Protein AF-A0AB38VS41-F1 (afdb_monomer_lite)

Secondary structure (DSSP, 8-state):
-----PPTTEEPPSSPPEEEEEEETTEEEEEEE-TT--TTEEEEEEEETTTTEEEEEEEEPPEEPPPPP-TT-TTHHHHHHHHHHHHHHHHHHHHH--

Structure (mmCIF, N/CA/C/O backbone):
data_AF-A0AB38VS41-F1
#
_entry.id   AF-A0AB38VS41-F1
#
loop_
_atom_site.group_PDB
_atom_site.id
_atom_site.type_symbol
_atom_site.label_atom_id
_atom_site.label_alt_id
_atom_site.label_comp_id
_atom_site.label_asym_id
_atom_site.label_entity_id
_atom_site.label_seq_id
_atom_site.pdbx_PDB_ins_code
_atom_site.Cartn_x
_atom_site.Cartn_y
_atom_site.Cartn_z
_atom_site.occupancy
_atom_site.B_iso_or_equiv
_atom_site.auth_seq_id
_atom_site.auth_comp_id
_atom_site.auth_asym_id
_atom_site.auth_atom_id
_atom_site.pdbx_PDB_model_num
ATOM 1 N N . MET A 1 1 ? -9.429 -7.888 5.732 1.00 82.62 1 MET A N 1
ATOM 2 C CA . MET A 1 1 ? -10.027 -6.813 4.909 1.00 82.62 1 MET A CA 1
ATOM 3 C C . MET A 1 1 ? -9.302 -6.774 3.576 1.00 82.62 1 MET A C 1
ATOM 5 O O . MET A 1 1 ? -8.088 -6.913 3.562 1.00 82.62 1 MET A O 1
ATOM 9 N N . VAL A 1 2 ? -10.027 -6.590 2.475 1.00 85.56 2 VAL A N 1
ATOM 10 C CA . VAL A 1 2 ? -9.444 -6.409 1.138 1.00 85.56 2 VAL A CA 1
ATOM 11 C C . VAL A 1 2 ? -9.901 -5.059 0.604 1.00 85.56 2 VAL A C 1
ATOM 13 O O . VAL A 1 2 ? -11.090 -4.751 0.680 1.00 85.56 2 VAL A O 1
ATOM 16 N N . GLU A 1 3 ? -8.972 -4.255 0.092 1.00 84.38 3 GLU A N 1
ATOM 17 C 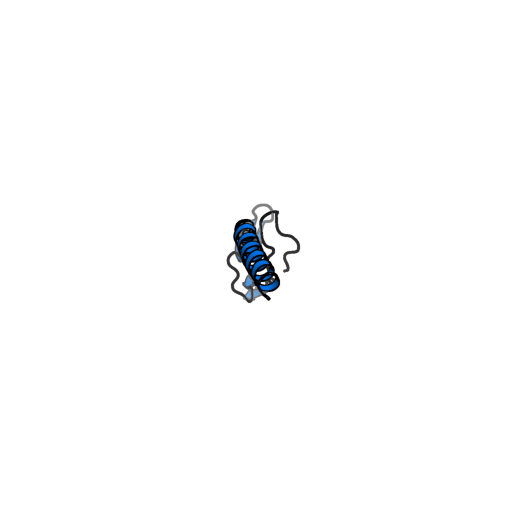CA . GLU A 1 3 ? -9.325 -3.042 -0.637 1.00 84.38 3 GLU A CA 1
ATOM 18 C C . GLU A 1 3 ? -9.879 -3.433 -2.011 1.00 84.38 3 GLU A C 1
ATOM 20 O O . GLU A 1 3 ? -9.278 -4.222 -2.736 1.00 84.38 3 GLU A O 1
ATOM 25 N N . THR A 1 4 ? -11.053 -2.921 -2.369 1.00 89.75 4 THR A N 1
ATOM 26 C CA . THR A 1 4 ? -11.735 -3.301 -3.617 1.00 89.75 4 THR A CA 1
ATOM 27 C C . THR A 1 4 ? -11.526 -2.295 -4.741 1.00 89.75 4 THR A C 1
ATOM 29 O O . THR A 1 4 ? -11.746 -2.625 -5.907 1.00 89.75 4 THR A O 1
ATOM 32 N N . LYS A 1 5 ? -11.123 -1.063 -4.410 1.00 87.31 5 LYS A N 1
ATOM 33 C CA . LYS A 1 5 ? -10.934 0.018 -5.373 1.00 87.31 5 LYS A CA 1
ATOM 34 C C . LYS A 1 5 ? -10.019 1.103 -4.809 1.00 87.31 5 LYS A C 1
ATOM 36 O O . LYS A 1 5 ? -10.367 1.700 -3.798 1.00 87.31 5 LYS A O 1
ATOM 41 N N . ALA A 1 6 ? -8.963 1.420 -5.556 1.00 85.44 6 ALA A N 1
ATOM 42 C CA . ALA A 1 6 ? -8.109 2.574 -5.300 1.00 85.44 6 ALA A CA 1
ATOM 43 C C . ALA A 1 6 ? -8.611 3.832 -6.038 1.00 85.44 6 ALA A C 1
ATOM 45 O O . ALA A 1 6 ? -9.244 3.718 -7.102 1.00 85.44 6 ALA A O 1
ATOM 46 N N . PRO A 1 7 ? -8.307 5.036 -5.527 1.00 86.69 7 PRO A N 1
ATOM 47 C CA . PRO A 1 7 ? -8.508 6.290 -6.246 1.00 86.69 7 PRO A CA 1
ATOM 48 C C . PRO A 1 7 ? -7.707 6.373 -7.559 1.00 86.69 7 PRO A C 1
ATOM 50 O O . PRO A 1 7 ? -6.739 5.645 -7.794 1.00 86.69 7 PRO A O 1
ATOM 53 N N . GLU A 1 8 ? -8.098 7.296 -8.439 1.00 85.56 8 GLU A N 1
ATOM 54 C CA . GLU A 1 8 ? -7.399 7.513 -9.708 1.00 85.56 8 GLU A CA 1
ATOM 55 C C . GLU A 1 8 ? -5.955 8.001 -9.479 1.00 85.56 8 GLU A C 1
ATOM 57 O O . GLU A 1 8 ? -5.705 8.914 -8.694 1.00 85.56 8 GLU A O 1
ATOM 62 N N . GLY A 1 9 ? -4.991 7.383 -10.169 1.00 81.62 9 GLY A N 1
ATOM 63 C CA . GLY A 1 9 ? -3.563 7.697 -10.022 1.00 81.62 9 GLY A CA 1
ATOM 64 C C . GLY A 1 9 ? -2.869 7.025 -8.830 1.00 81.62 9 GLY A C 1
ATOM 65 O O . GLY A 1 9 ? -1.705 7.336 -8.559 1.00 81.62 9 GLY A O 1
ATOM 66 N N . TYR A 1 10 ?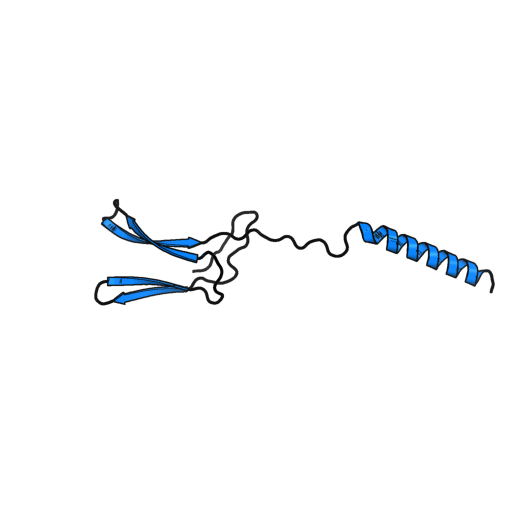 -3.548 6.103 -8.144 1.00 86.12 10 TYR A N 1
ATOM 67 C CA . TYR A 1 10 ? -3.001 5.324 -7.036 1.00 86.12 10 TYR A CA 1
ATOM 68 C C . TYR A 1 10 ? -3.079 3.812 -7.304 1.00 86.12 10 TYR A C 1
ATOM 70 O O . TYR A 1 10 ? -3.760 3.338 -8.228 1.00 86.12 10 TYR A O 1
ATOM 78 N N . GLU A 1 11 ? -2.293 3.059 -6.545 1.00 82.88 11 GLU A N 1
ATOM 79 C CA . GLU A 1 11 ? -2.259 1.600 -6.566 1.00 82.88 11 GLU A CA 1
ATOM 80 C C . GLU A 1 11 ? -3.205 1.034 -5.517 1.00 82.88 11 GLU A C 1
ATOM 82 O O . GLU A 1 11 ? -3.294 1.547 -4.407 1.00 82.88 11 GLU A O 1
ATOM 87 N N . LEU A 1 12 ? -3.899 -0.039 -5.893 1.00 86.38 12 LEU A N 1
ATOM 88 C CA . LEU A 1 12 ? -4.665 -0.846 -4.955 1.00 86.38 12 LEU A CA 1
ATOM 89 C C . LEU A 1 12 ? -3.701 -1.558 -4.016 1.00 86.38 12 LEU A C 1
ATOM 91 O O . LEU A 1 12 ? -2.683 -2.076 -4.488 1.00 86.38 12 LEU A O 1
ATOM 95 N N . LEU A 1 13 ? -4.051 -1.658 -2.732 1.00 84.88 13 LEU A N 1
ATOM 96 C CA . LEU A 1 13 ? -3.333 -2.529 -1.814 1.00 84.88 13 LEU A CA 1
ATOM 97 C C . LEU A 1 13 ? -3.194 -3.931 -2.434 1.00 84.88 13 LEU A C 1
ATOM 99 O O . LEU A 1 13 ? -4.196 -4.597 -2.711 1.00 84.88 13 LEU A O 1
ATOM 103 N N . PRO A 1 14 ? -1.961 -4.413 -2.657 1.00 79.56 14 PRO A N 1
ATOM 104 C CA . PRO A 1 14 ? -1.742 -5.660 -3.384 1.00 79.56 14 PRO A CA 1
ATOM 105 C C . PRO A 1 14 ? -1.980 -6.894 -2.514 1.00 79.56 14 PRO A C 1
ATOM 107 O O . PRO A 1 14 ? -2.026 -8.010 -3.031 1.00 79.56 14 PRO A O 1
ATOM 110 N N . GLN A 1 15 ? -2.113 -6.712 -1.198 1.00 82.50 15 GLN A N 1
ATOM 111 C CA . GLN A 1 15 ? -2.402 -7.780 -0.253 1.00 82.50 15 GLN A CA 1
ATOM 112 C C . GLN A 1 15 ? -3.509 -7.379 0.728 1.00 82.50 15 GLN A C 1
ATOM 114 O O . GLN A 1 15 ? -3.640 -6.199 1.064 1.00 82.50 15 GLN A O 1
ATOM 119 N N . PRO A 1 16 ? -4.288 -8.356 1.223 1.00 83.69 16 PRO A N 1
ATOM 120 C CA . PRO A 1 16 ? -5.239 -8.133 2.302 1.00 83.69 16 PRO A CA 1
ATOM 121 C C . PRO A 1 16 ? -4.568 -7.623 3.586 1.00 83.69 16 PRO A C 1
ATOM 123 O O . PRO A 1 16 ? -3.421 -7.954 3.887 1.00 83.69 16 PRO A O 1
ATOM 126 N N . VAL A 1 17 ? -5.334 -6.873 4.377 1.00 84.88 17 VAL A N 1
ATOM 127 C CA . VAL A 1 17 ? -4.984 -6.507 5.755 1.00 84.88 17 VAL A CA 1
ATOM 128 C C . VAL A 1 17 ? -5.702 -7.454 6.707 1.00 84.88 17 VAL A C 1
ATOM 130 O O . VAL A 1 17 ? -6.938 -7.511 6.719 1.00 84.88 17 VAL A O 1
ATOM 133 N N . ASP A 1 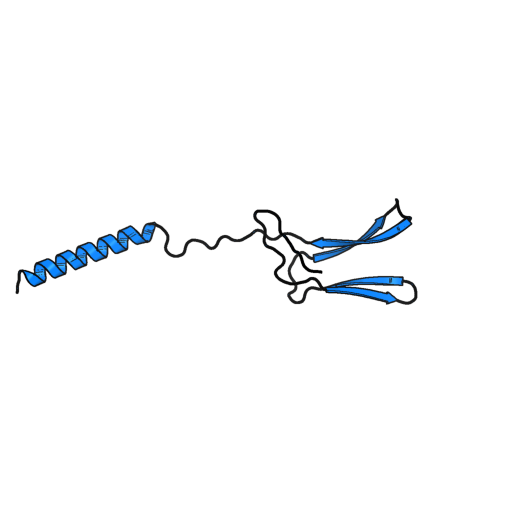18 ? -4.943 -8.173 7.520 1.00 85.62 18 ASP A N 1
ATOM 134 C CA . ASP A 1 18 ? -5.473 -9.039 8.563 1.00 85.62 18 ASP A CA 1
ATOM 135 C C . ASP A 1 18 ? -5.832 -8.195 9.784 1.00 85.62 18 ASP A C 1
ATOM 137 O O . ASP A 1 18 ? -5.025 -7.405 10.270 1.00 85.62 18 ASP A O 1
ATOM 141 N N . ILE A 1 19 ? -7.061 -8.355 10.275 1.00 85.31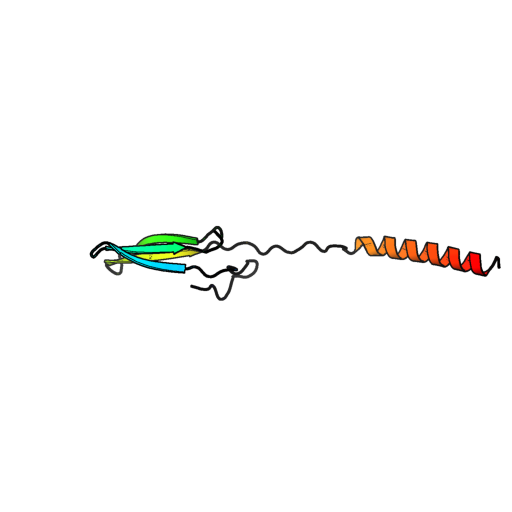 19 ILE A N 1
ATOM 142 C CA . ILE A 1 19 ? -7.569 -7.662 11.461 1.00 85.31 19 ILE A CA 1
ATOM 143 C C . ILE A 1 19 ? -7.808 -8.722 12.530 1.00 85.31 19 ILE A C 1
ATOM 145 O O . ILE A 1 19 ? -8.567 -9.666 12.306 1.00 85.31 19 ILE A O 1
ATOM 149 N N . GLN A 1 20 ? -7.178 -8.559 13.688 1.00 85.88 20 GLN A N 1
ATOM 150 C CA . GLN A 1 20 ? -7.387 -9.407 14.854 1.00 85.88 20 GLN A CA 1
ATOM 151 C C . GLN A 1 20 ? -7.976 -8.590 15.995 1.00 85.88 20 GLN A C 1
ATOM 153 O O . GLN A 1 20 ? -7.388 -7.606 16.440 1.00 85.88 20 GLN A O 1
ATOM 158 N N . LEU A 1 21 ? -9.117 -9.050 16.500 1.00 86.38 21 LEU A N 1
ATOM 159 C CA . LEU A 1 21 ? -9.698 -8.582 17.747 1.00 86.38 21 LEU A CA 1
ATOM 160 C C . LEU A 1 21 ? -9.407 -9.628 18.822 1.00 86.38 21 LEU A C 1
ATOM 162 O O . LEU A 1 21 ? -9.839 -10.774 18.720 1.00 86.38 21 LEU A O 1
ATOM 166 N N . THR A 1 22 ? -8.664 -9.225 19.841 1.00 88.12 22 THR A N 1
ATOM 167 C CA . THR A 1 22 ? -8.376 -10.036 21.025 1.00 88.12 22 THR A CA 1
ATOM 168 C C . THR A 1 22 ? -8.953 -9.359 22.259 1.00 88.12 22 THR A C 1
ATOM 170 O O . THR A 1 22 ? -9.280 -8.174 22.228 1.00 88.12 22 THR A O 1
ATOM 173 N N . PHE A 1 23 ? -9.097 -10.109 23.344 1.00 85.38 23 PHE A N 1
ATOM 174 C CA . PHE A 1 23 ? -9.585 -9.591 24.616 1.00 85.38 23 PHE A CA 1
ATOM 175 C C . PHE A 1 23 ? -8.542 -9.863 25.694 1.00 85.38 23 PHE A C 1
ATOM 177 O O . PHE A 1 23 ? -8.018 -10.972 25.791 1.00 85.38 23 PHE A O 1
ATOM 184 N N . ASP A 1 24 ? -8.230 -8.839 26.479 1.00 87.31 24 ASP A N 1
ATOM 185 C CA . ASP A 1 24 ? -7.421 -8.938 27.688 1.00 87.31 24 ASP A CA 1
ATOM 186 C C . ASP A 1 24 ? -8.345 -8.697 28.887 1.00 87.31 24 ASP A C 1
ATOM 188 O O . ASP A 1 24 ? -8.666 -7.554 29.230 1.00 87.31 24 ASP A O 1
ATOM 192 N N . GLY A 1 25 ? -8.899 -9.788 29.425 1.00 88.38 25 GLY A N 1
ATOM 193 C CA . GLY A 1 25 ? -10.078 -9.729 30.293 1.00 88.38 25 GLY A CA 1
ATOM 194 C C . GLY A 1 25 ? -11.277 -9.141 29.543 1.00 88.38 25 GLY A C 1
ATOM 195 O O . GLY A 1 25 ? -11.602 -9.595 28.449 1.00 88.38 25 GLY A O 1
ATOM 196 N N . ASP A 1 26 ? -11.883 -8.088 30.095 1.00 84.44 26 ASP A N 1
ATOM 197 C CA . ASP A 1 26 ? -12.987 -7.348 29.459 1.00 84.44 26 ASP A CA 1
ATOM 198 C C . ASP A 1 26 ? -12.508 -6.234 28.506 1.00 84.44 26 ASP A C 1
ATOM 200 O O . ASP A 1 26 ? -13.315 -5.489 27.949 1.00 84.44 26 ASP A O 1
ATOM 204 N N . THR A 1 27 ? -11.192 -6.083 28.308 1.00 83.31 27 THR A N 1
ATOM 205 C CA . THR A 1 27 ? -10.641 -5.010 27.469 1.00 83.31 27 THR A CA 1
ATOM 206 C C . THR A 1 27 ? -10.386 -5.505 26.042 1.00 83.31 27 THR A C 1
ATOM 208 O O . THR A 1 27 ? -9.492 -6.333 25.846 1.00 83.31 27 THR A O 1
ATOM 211 N N . PRO A 1 28 ? -11.092 -4.990 25.017 1.00 83.88 28 PRO A N 1
ATOM 212 C CA . PRO A 1 28 ? -10.805 -5.335 23.630 1.00 83.88 28 PRO A CA 1
ATOM 213 C C . PRO A 1 28 ? -9.483 -4.705 23.165 1.00 83.88 28 PRO A C 1
ATOM 215 O O . PRO A 1 28 ? -9.229 -3.517 23.378 1.00 83.88 28 PRO A O 1
ATOM 218 N N . LYS A 1 29 ? -8.657 -5.492 22.476 1.00 84.25 29 LYS A N 1
ATOM 219 C CA . LYS A 1 29 ? -7.408 -5.089 21.819 1.00 84.25 29 LYS A CA 1
ATOM 220 C C . LYS A 1 29 ? -7.492 -5.417 20.331 1.00 84.25 29 LYS A C 1
ATOM 222 O O . LYS A 1 29 ? -7.677 -6.578 19.965 1.00 84.25 29 LYS A O 1
ATOM 227 N N . MET A 1 30 ? -7.331 -4.409 19.475 1.00 83.56 30 MET A N 1
ATOM 228 C CA . MET A 1 30 ? -7.288 -4.588 18.023 1.00 83.56 30 MET A CA 1
ATOM 229 C C . MET A 1 30 ? -5.839 -4.582 17.536 1.00 83.56 30 MET A C 1
ATOM 231 O O . MET A 1 30 ? -5.055 -3.717 17.924 1.00 83.56 30 MET A O 1
ATOM 235 N N . ASN A 1 31 ? -5.498 -5.517 16.658 1.00 81.50 31 ASN A N 1
ATOM 236 C CA . ASN A 1 31 ? -4.237 -5.536 15.935 1.00 81.50 31 ASN A CA 1
ATOM 237 C C . ASN A 1 31 ? -4.512 -5.660 14.431 1.00 81.50 31 ASN A C 1
ATOM 239 O O . ASN A 1 31 ? -5.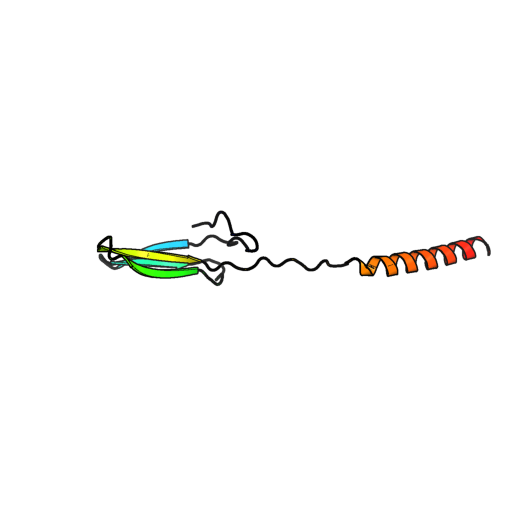464 -6.325 14.022 1.00 81.50 31 ASN A O 1
ATOM 243 N N . ALA A 1 32 ? -3.694 -5.002 13.618 1.00 79.62 32 ALA A N 1
ATOM 244 C CA . ALA A 1 32 ? -3.756 -5.065 12.172 1.00 79.62 32 ALA A CA 1
ATOM 245 C C . ALA A 1 32 ? -2.361 -5.388 11.676 1.00 79.62 32 ALA A C 1
ATOM 247 O O . ALA A 1 32 ? -1.385 -4.736 12.042 1.00 79.62 32 ALA A O 1
ATOM 248 N N . SER A 1 33 ? -2.281 -6.410 10.843 1.00 74.12 33 SER A N 1
ATOM 249 C CA . SER A 1 33 ? -1.041 -6.834 10.223 1.00 74.12 33 SER A CA 1
ATOM 250 C C . SER A 1 33 ? -1.276 -6.962 8.730 1.00 74.12 33 SER A C 1
ATOM 252 O O . SER A 1 33 ? -2.377 -7.290 8.287 1.00 74.12 33 SER A O 1
ATOM 254 N N . ASN A 1 34 ? -0.245 -6.704 7.937 1.00 73.00 34 ASN A N 1
ATOM 255 C CA . ASN A 1 34 ? -0.215 -7.192 6.571 1.00 73.00 34 ASN A CA 1
ATOM 256 C C . ASN A 1 34 ? 1.036 -8.051 6.394 1.00 73.00 34 ASN A C 1
ATOM 258 O O . ASN A 1 34 ? 2.089 -7.763 6.968 1.00 73.00 34 ASN A O 1
ATOM 262 N N . GLN A 1 35 ? 0.910 -9.116 5.607 1.00 61.22 35 GLN A N 1
ATOM 263 C CA . GLN A 1 35 ? 1.956 -10.130 5.462 1.00 61.22 35 GLN A CA 1
ATOM 264 C C . GLN A 1 35 ? 3.234 -9.609 4.786 1.00 61.22 35 GLN A C 1
ATOM 266 O O . GLN A 1 35 ? 4.276 -10.254 4.885 1.00 61.22 35 GLN A O 1
ATOM 271 N N . ALA A 1 36 ? 3.185 -8.451 4.127 1.00 61.47 36 ALA A N 1
ATOM 272 C CA . ALA A 1 36 ? 4.290 -7.898 3.349 1.00 61.47 36 ALA A CA 1
ATOM 273 C C . ALA A 1 36 ? 4.866 -6.583 3.909 1.00 61.47 36 ALA A C 1
ATOM 275 O O . ALA A 1 36 ? 5.643 -5.931 3.214 1.00 61.47 36 ALA A O 1
ATOM 276 N N . ASN A 1 37 ? 4.523 -6.187 5.145 1.00 59.59 37 ASN A N 1
ATOM 277 C CA . ASN A 1 37 ? 4.866 -4.878 5.718 1.00 59.59 37 ASN A CA 1
ATOM 278 C C . ASN A 1 37 ? 4.639 -3.713 4.731 1.00 59.59 37 ASN A C 1
ATOM 280 O O . ASN A 1 37 ? 5.454 -2.794 4.651 1.00 59.59 37 ASN A O 1
ATOM 284 N N . PHE A 1 38 ? 3.544 -3.747 3.957 1.00 62.38 38 PHE A N 1
ATOM 285 C CA . PHE A 1 38 ? 3.187 -2.628 3.084 1.00 62.38 38 PHE A CA 1
ATOM 286 C C . PHE A 1 38 ? 3.108 -1.337 3.907 1.00 62.38 38 PHE A C 1
ATOM 288 O O . PHE A 1 38 ? 2.369 -1.308 4.899 1.00 62.38 38 PHE A O 1
ATOM 295 N N . PRO A 1 39 ? 3.868 -0.294 3.529 1.00 61.38 39 PRO A N 1
ATOM 296 C CA . PRO A 1 39 ? 3.846 0.972 4.237 1.00 61.38 39 PRO A CA 1
ATOM 297 C C . PRO A 1 39 ? 2.453 1.588 4.116 1.00 61.38 39 PRO A C 1
ATOM 299 O O . PRO A 1 39 ? 1.897 1.645 3.022 1.00 61.38 39 PRO A O 1
ATOM 302 N N . GLY A 1 40 ? 1.902 2.056 5.237 1.00 67.25 40 GLY A N 1
ATOM 303 C CA . GLY A 1 40 ? 0.695 2.881 5.227 1.00 67.25 40 GLY A CA 1
ATOM 304 C C . GLY A 1 40 ? -0.536 2.322 5.927 1.00 67.25 40 GLY A C 1
ATOM 305 O O . GLY A 1 40 ? -1.539 3.019 5.925 1.00 67.25 40 GLY A O 1
ATOM 306 N N . VAL A 1 41 ? -0.504 1.125 6.523 1.00 74.00 41 VAL A N 1
ATOM 307 C CA . VAL A 1 41 ? -1.629 0.636 7.341 1.00 74.00 41 VAL A CA 1
ATOM 308 C C . VAL A 1 41 ? -1.370 0.950 8.811 1.00 74.00 41 VAL A C 1
ATOM 310 O O . VAL A 1 41 ? -0.492 0.352 9.426 1.00 74.00 41 VAL A O 1
ATOM 313 N N . GLU A 1 42 ? -2.153 1.862 9.380 1.00 76.88 42 GLU A N 1
ATOM 314 C CA . GLU A 1 42 ? -2.071 2.248 10.790 1.00 76.88 42 GLU A CA 1
ATOM 315 C C . GLU A 1 42 ? -3.409 2.053 11.503 1.00 76.88 42 GLU A C 1
ATOM 317 O O . GLU A 1 42 ? -4.475 2.403 10.992 1.00 76.88 42 GLU A O 1
ATOM 322 N N . LEU A 1 43 ? -3.347 1.522 12.725 1.00 77.44 43 LEU A N 1
ATOM 323 C CA . LEU A 1 43 ? -4.487 1.460 13.630 1.00 77.44 43 LEU A CA 1
ATOM 324 C C . LEU A 1 43 ? -4.457 2.635 14.589 1.00 77.44 43 LEU A C 1
ATOM 326 O O . LEU A 1 43 ? -3.513 2.792 15.360 1.00 77.44 43 LEU A O 1
ATOM 330 N N . ILE A 1 44 ? -5.538 3.407 14.603 1.00 79.56 44 ILE A N 1
ATOM 331 C CA . ILE A 1 44 ? -5.726 4.482 15.569 1.00 79.56 44 ILE A CA 1
ATOM 332 C C . ILE A 1 44 ? -6.969 4.195 16.394 1.00 79.56 44 ILE A C 1
ATOM 334 O O . ILE A 1 44 ? -8.076 4.081 15.868 1.00 79.56 44 ILE A O 1
ATOM 338 N N . GLN A 1 45 ? -6.792 4.124 17.708 1.00 77.81 45 GLN A N 1
ATOM 339 C CA . GLN A 1 45 ? -7.910 4.129 18.639 1.00 77.81 45 GLN A CA 1
ATOM 340 C C . GLN A 1 45 ? -8.352 5.578 18.857 1.00 77.81 45 GLN A C 1
ATOM 342 O O . GLN A 1 45 ? -7.537 6.437 19.198 1.00 77.81 45 GLN A O 1
ATOM 347 N N . ARG A 1 46 ? -9.639 5.864 18.660 1.00 76.06 46 ARG A N 1
ATOM 348 C CA . ARG A 1 46 ? -10.207 7.198 18.879 1.00 76.06 46 ARG A CA 1
ATOM 349 C C . ARG A 1 46 ? -11.422 7.083 19.794 1.00 76.06 46 ARG A C 1
ATOM 351 O O . ARG A 1 46 ? -12.221 6.159 19.663 1.00 76.06 46 ARG A O 1
ATOM 358 N N . GLU A 1 47 ? -11.571 8.019 20.723 1.00 72.00 47 GLU A N 1
ATOM 359 C CA . GLU A 1 47 ? -12.818 8.153 21.477 1.00 72.00 47 GLU A CA 1
ATOM 360 C C . GLU A 1 47 ? -13.830 8.888 20.600 1.00 72.00 47 GLU A C 1
ATOM 362 O O . GLU A 1 47 ? -13.529 9.963 20.074 1.00 72.00 47 GLU A O 1
ATOM 367 N N . GLN A 1 48 ? -15.005 8.291 20.382 1.00 70.00 48 GLN A N 1
ATOM 368 C CA . GLN A 1 48 ? -16.077 8.943 19.641 1.00 70.00 48 GLN A CA 1
ATOM 369 C C . GLN A 1 48 ? -17.061 9.572 20.638 1.00 70.00 48 GLN A C 1
ATOM 371 O O . GLN A 1 48 ? -17.911 8.869 21.192 1.00 70.00 48 GLN A O 1
ATOM 376 N N . PRO A 1 49 ? -16.993 10.898 20.871 1.00 58.91 49 PRO A N 1
ATOM 377 C CA . PRO A 1 49 ? -17.791 11.558 21.908 1.00 58.91 49 PRO A CA 1
ATOM 378 C C . PRO A 1 49 ? -19.305 11.476 21.660 1.00 58.91 49 PRO A C 1
ATOM 380 O O . PRO A 1 49 ? -20.087 11.637 22.587 1.00 58.91 49 PRO A O 1
ATOM 383 N N . SER A 1 50 ? -19.730 11.194 20.425 1.00 65.00 50 SER A N 1
ATOM 384 C CA . SER A 1 50 ? -21.144 11.069 20.046 1.00 65.00 50 SER A CA 1
ATOM 385 C C . SER A 1 50 ? -21.780 9.719 20.401 1.00 65.00 50 SER A C 1
ATOM 387 O O . SER A 1 50 ? -23.002 9.624 20.395 1.00 65.00 50 SER A O 1
ATOM 389 N N . VAL A 1 51 ? -20.978 8.684 20.676 1.00 62.69 51 VAL A N 1
ATOM 390 C CA . VAL A 1 51 ? -21.456 7.309 20.941 1.00 62.69 51 VAL A CA 1
ATOM 391 C C . VAL A 1 51 ? -21.060 6.838 22.348 1.00 62.69 51 VAL A C 1
ATOM 393 O O . VAL A 1 51 ? -21.620 5.876 22.858 1.00 62.69 51 VAL A O 1
ATOM 396 N N . GLY A 1 52 ? -20.128 7.532 23.015 1.00 62.91 52 GLY A N 1
ATOM 397 C CA . GLY A 1 52 ? -19.611 7.113 24.325 1.00 62.91 52 GLY A CA 1
ATOM 398 C C . GLY A 1 52 ? -18.783 5.824 24.265 1.00 62.91 52 GLY A C 1
ATOM 399 O O . GLY A 1 52 ? -18.453 5.256 25.302 1.00 62.91 52 GLY A O 1
ATOM 400 N N . GLU A 1 53 ? -18.438 5.369 23.057 1.00 70.12 53 GLU A N 1
ATOM 401 C CA . GLU A 1 53 ? -17.772 4.098 22.789 1.00 70.12 53 GLU A CA 1
ATOM 402 C C . GLU A 1 53 ? -16.404 4.329 22.122 1.00 70.12 53 GLU A C 1
ATOM 404 O O . GLU A 1 53 ? -16.173 5.322 21.418 1.00 70.12 53 GLU A O 1
ATOM 409 N N . LYS A 1 54 ? -15.463 3.414 22.378 1.00 72.06 54 LYS A N 1
ATOM 410 C CA . LYS A 1 54 ? -14.131 3.424 21.761 1.00 72.06 54 LYS A CA 1
ATOM 411 C C . LYS A 1 54 ? -14.227 2.846 20.355 1.00 72.06 54 LYS A C 1
ATOM 413 O O . LYS A 1 54 ? -14.601 1.688 20.195 1.00 72.06 54 LYS A O 1
ATOM 418 N N . ILE A 1 55 ? -13.820 3.621 19.352 1.00 80.25 55 ILE A N 1
ATOM 419 C CA . ILE A 1 55 ? -13.747 3.155 17.965 1.00 80.25 55 ILE A CA 1
ATOM 420 C C . ILE A 1 55 ? -12.297 2.903 17.551 1.00 80.25 55 ILE A C 1
ATOM 422 O O . ILE A 1 55 ? -11.376 3.624 17.944 1.00 80.25 55 ILE A O 1
ATOM 426 N N . TRP A 1 56 ? -12.105 1.884 16.719 1.00 81.88 56 TRP A N 1
ATOM 427 C CA . TRP A 1 56 ? -10.835 1.600 16.058 1.00 81.88 56 TRP A CA 1
ATOM 428 C C . TRP A 1 56 ? -10.933 2.044 14.603 1.00 81.88 56 TRP A C 1
ATOM 430 O O . TRP A 1 56 ? -11.814 1.600 13.870 1.00 81.88 56 TRP A O 1
ATOM 440 N N . VAL A 1 57 ? -10.037 2.935 14.193 1.00 82.75 57 VAL A N 1
ATOM 441 C CA . VAL A 1 57 ? -9.963 3.461 12.831 1.00 82.75 57 VAL A CA 1
ATOM 442 C C . VAL A 1 57 ? -8.737 2.868 12.154 1.00 82.75 57 VAL A C 1
ATOM 444 O O . VAL A 1 57 ? -7.623 3.001 12.657 1.00 82.75 57 VAL A O 1
ATOM 447 N N . ILE A 1 58 ? -8.951 2.233 11.005 1.00 81.81 58 ILE A N 1
ATOM 448 C CA . ILE A 1 58 ? -7.879 1.760 10.131 1.00 81.81 58 ILE A CA 1
ATOM 449 C C . ILE A 1 58 ? -7.601 2.876 9.128 1.00 81.81 58 ILE A C 1
ATOM 451 O O . ILE A 1 58 ? -8.481 3.239 8.349 1.00 81.81 58 ILE A O 1
ATOM 455 N N . GLN A 1 59 ? -6.396 3.432 9.165 1.00 80.69 59 GLN A N 1
ATOM 456 C CA . GLN A 1 59 ? -5.904 4.334 8.132 1.00 80.69 59 GLN A CA 1
ATOM 457 C C . GLN A 1 59 ? -5.033 3.559 7.159 1.00 80.69 59 GLN A C 1
ATOM 459 O O . GLN A 1 59 ? -4.211 2.746 7.571 1.00 80.69 59 GLN A O 1
ATOM 464 N N . VAL A 1 60 ? -5.249 3.814 5.873 1.00 80.50 60 VAL A N 1
ATOM 465 C CA . VAL A 1 60 ? -4.505 3.219 4.767 1.00 80.50 60 VAL A CA 1
ATOM 466 C C . VAL A 1 60 ? -3.945 4.365 3.929 1.00 80.50 60 VAL A C 1
ATOM 468 O O . VAL A 1 60 ? -4.704 5.238 3.513 1.00 80.50 60 VAL A O 1
ATOM 471 N N . ALA A 1 61 ? -2.629 4.398 3.729 1.00 79.62 61 ALA A N 1
ATOM 472 C CA . ALA A 1 61 ? -1.978 5.376 2.866 1.00 79.62 61 ALA A CA 1
ATOM 473 C C . ALA A 1 61 ? -1.959 4.883 1.415 1.00 79.62 61 ALA A C 1
ATOM 475 O O . ALA A 1 61 ? -1.506 3.772 1.139 1.00 79.62 61 ALA A O 1
ATOM 476 N N . ASP A 1 62 ? -2.395 5.737 0.491 1.00 78.94 62 ASP A N 1
ATOM 477 C CA . ASP A 1 62 ? -2.374 5.422 -0.933 1.00 78.94 62 ASP A CA 1
ATOM 478 C C . ASP A 1 62 ? -0.972 5.619 -1.534 1.00 78.94 62 ASP A C 1
ATOM 480 O O . ASP A 1 62 ? -0.332 6.664 -1.362 1.00 78.94 62 ASP A O 1
ATOM 484 N N . VAL A 1 63 ? -0.516 4.645 -2.323 1.00 79.25 63 VAL A N 1
ATOM 485 C CA . VAL A 1 63 ? 0.747 4.724 -3.075 1.00 79.25 63 VAL A CA 1
ATOM 486 C C . VAL A 1 63 ? 0.463 5.167 -4.507 1.00 79.25 63 VAL A C 1
ATOM 488 O O . VAL A 1 63 ? -0.461 4.672 -5.150 1.00 79.25 63 VAL A O 1
ATOM 491 N N . ARG A 1 64 ? 1.235 6.129 -5.029 1.00 78.38 64 ARG A N 1
ATOM 492 C CA . ARG A 1 64 ? 1.092 6.592 -6.419 1.00 78.38 64 ARG A CA 1
ATOM 493 C C . ARG A 1 64 ? 1.429 5.467 -7.388 1.00 78.38 64 ARG A C 1
ATOM 495 O O . ARG A 1 64 ? 2.466 4.828 -7.245 1.00 78.38 64 ARG A O 1
ATOM 502 N N . ARG A 1 65 ? 0.597 5.302 -8.417 1.00 78.81 65 ARG A N 1
ATOM 503 C CA . ARG A 1 65 ? 0.866 4.342 -9.488 1.00 78.81 65 ARG A CA 1
ATOM 504 C C . ARG A 1 65 ? 2.092 4.765 -10.281 1.00 78.81 65 ARG A C 1
ATOM 506 O O . ARG A 1 65 ? 2.109 5.853 -10.856 1.00 78.81 65 ARG A O 1
ATOM 513 N N . GLY A 1 66 ? 3.098 3.898 -10.320 1.00 74.44 66 GLY A N 1
ATOM 514 C CA . GLY A 1 66 ? 4.233 4.076 -11.214 1.00 74.44 66 GLY A CA 1
ATOM 515 C C . GLY A 1 66 ? 3.823 3.763 -12.650 1.00 74.44 66 GLY A C 1
ATOM 516 O O . GLY A 1 66 ? 3.277 2.695 -12.924 1.00 74.44 66 GLY A O 1
ATOM 517 N N . GLU A 1 67 ? 4.106 4.662 -13.589 1.00 75.50 67 GLU A N 1
ATOM 518 C CA . GLU A 1 67 ? 4.115 4.288 -15.002 1.00 75.50 67 GLU A CA 1
ATOM 519 C C . GLU A 1 67 ? 5.503 3.753 -15.346 1.00 75.50 67 GLU A C 1
ATOM 521 O O . GLU A 1 67 ? 6.514 4.427 -15.134 1.00 75.50 67 GLU A O 1
ATOM 526 N N . LEU A 1 68 ? 5.569 2.527 -15.869 1.00 75.06 68 LEU A N 1
ATOM 527 C CA . LEU A 1 68 ? 6.821 2.015 -16.414 1.00 75.06 68 LEU A CA 1
ATOM 528 C C . LEU A 1 68 ? 7.257 2.936 -17.566 1.00 75.06 68 LEU A C 1
ATOM 530 O O . LEU A 1 68 ? 6.458 3.173 -18.480 1.00 75.06 68 LEU A O 1
ATOM 534 N N . PRO A 1 69 ? 8.504 3.448 -17.569 1.00 71.62 69 PRO A N 1
ATOM 535 C CA . PRO A 1 69 ? 8.993 4.213 -18.703 1.00 71.62 69 PRO A CA 1
ATOM 536 C C . PRO A 1 69 ? 8.954 3.320 -19.944 1.00 71.62 69 PRO A C 1
ATOM 538 O O . PRO A 1 69 ? 9.292 2.137 -19.879 1.00 71.62 69 PRO A O 1
ATOM 541 N N . GLN A 1 70 ? 8.553 3.875 -21.088 1.00 72.31 70 GLN A N 1
ATOM 542 C CA . GLN A 1 70 ? 8.565 3.131 -22.348 1.00 72.31 70 GLN A CA 1
ATOM 543 C C . GLN A 1 70 ? 9.996 2.665 -22.660 1.00 72.31 70 GLN A C 1
ATOM 545 O O . GLN A 1 70 ? 10.837 3.451 -23.103 1.00 72.31 70 GLN A O 1
ATOM 550 N N . ALA A 1 71 ? 10.282 1.380 -22.442 1.00 70.81 71 ALA A N 1
ATOM 551 C CA . ALA A 1 71 ? 11.537 0.770 -22.856 1.00 70.81 71 ALA A CA 1
ATOM 552 C C . ALA A 1 71 ? 11.528 0.639 -24.387 1.00 70.81 71 ALA A C 1
ATOM 554 O O . ALA A 1 71 ? 10.718 -0.093 -24.950 1.00 70.81 71 ALA A O 1
ATOM 555 N N . GLY A 1 72 ? 12.401 1.390 -25.066 1.00 67.19 72 GLY A N 1
ATOM 556 C CA . GLY A 1 72 ? 12.456 1.431 -26.534 1.00 67.19 72 GLY A CA 1
ATOM 557 C C . GLY A 1 72 ? 11.555 2.492 -27.180 1.00 67.19 72 GLY A C 1
ATOM 558 O O . GLY A 1 72 ? 10.940 2.233 -28.211 1.00 67.19 72 GLY A O 1
ATOM 559 N N . GLY A 1 73 ? 11.468 3.685 -26.582 1.00 72.75 73 GLY A N 1
ATOM 560 C CA . GLY A 1 73 ? 10.677 4.805 -27.103 1.00 72.75 73 GLY A CA 1
ATOM 561 C C . GLY A 1 73 ? 11.031 5.265 -28.531 1.00 72.75 73 GLY A C 1
ATOM 562 O O . GLY A 1 73 ? 11.994 4.819 -29.159 1.00 72.75 73 GLY A O 1
ATOM 563 N N . ARG A 1 74 ? 10.252 6.241 -29.022 1.00 73.88 74 ARG A N 1
ATOM 564 C CA . ARG A 1 74 ? 10.226 6.782 -30.406 1.00 73.88 74 ARG A CA 1
ATOM 565 C C . ARG A 1 74 ? 11.593 7.136 -31.028 1.00 73.88 74 ARG A C 1
ATOM 567 O O . ARG A 1 74 ? 11.675 7.255 -32.245 1.00 73.88 74 ARG A O 1
ATOM 574 N N . GLY A 1 75 ? 12.654 7.293 -30.234 1.00 80.12 75 GLY A N 1
ATOM 575 C CA . GLY A 1 75 ? 14.004 7.620 -30.705 1.00 80.12 75 GLY A CA 1
ATOM 576 C C . GLY A 1 75 ? 14.754 6.472 -31.395 1.00 80.12 75 GLY A C 1
ATOM 577 O O . GLY A 1 75 ? 15.582 6.731 -32.264 1.00 80.12 75 GLY A O 1
ATOM 578 N N . VAL A 1 76 ? 14.455 5.205 -31.078 1.00 87.69 76 VAL A N 1
ATOM 579 C CA . VAL A 1 76 ? 15.191 4.053 -31.649 1.00 87.69 76 VAL A CA 1
ATOM 580 C C . VAL A 1 76 ? 14.818 3.801 -33.117 1.00 87.69 76 VAL A C 1
ATOM 582 O O . VAL A 1 76 ? 15.635 3.303 -33.893 1.00 87.69 76 VAL A O 1
ATOM 585 N N . GLY A 1 77 ? 13.618 4.216 -33.535 1.00 86.25 77 GLY A N 1
ATOM 586 C CA . GLY A 1 77 ? 13.118 4.005 -34.896 1.00 86.25 77 GLY A CA 1
ATOM 587 C C . GLY A 1 77 ? 14.004 4.616 -35.987 1.00 86.25 77 GLY A C 1
ATOM 588 O O . GLY A 1 77 ? 14.210 3.987 -37.023 1.00 86.25 77 GLY A O 1
ATOM 589 N N . LEU A 1 78 ? 14.593 5.794 -35.743 1.00 87.88 78 LEU A N 1
ATOM 590 C CA . LEU A 1 78 ? 15.494 6.448 -36.702 1.00 87.88 78 LEU A CA 1
ATOM 591 C C . LEU A 1 78 ? 16.787 5.652 -36.920 1.00 87.88 78 LEU A C 1
ATOM 593 O O . LEU A 1 78 ? 17.240 5.517 -38.055 1.00 87.88 78 LEU A O 1
ATOM 597 N N . PHE A 1 79 ? 17.351 5.076 -35.856 1.00 89.50 79 PHE A N 1
ATOM 598 C CA . PHE A 1 79 ? 18.562 4.258 -35.951 1.00 89.50 79 PHE A CA 1
ATOM 599 C C . PHE A 1 79 ? 18.299 2.933 -36.673 1.00 89.50 79 PHE A C 1
ATOM 601 O O . PHE A 1 79 ? 19.099 2.527 -37.514 1.00 89.50 79 PHE A O 1
ATOM 608 N N . VAL A 1 80 ? 17.154 2.293 -36.407 1.00 92.69 80 VAL A N 1
ATOM 609 C CA . VAL A 1 80 ? 16.736 1.062 -37.102 1.00 92.69 80 VAL A CA 1
ATOM 610 C C . VAL A 1 80 ? 16.521 1.322 -38.596 1.00 92.69 80 VAL A C 1
ATOM 612 O O . VAL A 1 80 ? 17.019 0.561 -39.425 1.00 92.69 80 VAL A O 1
ATOM 615 N N . LEU A 1 81 ? 15.845 2.419 -38.954 1.00 92.50 81 LEU A N 1
ATOM 616 C CA . LEU A 1 81 ? 15.653 2.823 -40.352 1.00 92.50 81 LEU A CA 1
ATOM 617 C C . LEU A 1 81 ? 16.984 3.126 -41.050 1.00 92.50 81 LEU A C 1
ATOM 619 O O . LEU A 1 81 ? 17.208 2.663 -42.169 1.00 92.50 81 LEU A O 1
ATOM 623 N N . GLY A 1 82 ? 17.882 3.860 -40.387 1.00 94.69 82 GLY A N 1
ATOM 624 C CA . GLY A 1 82 ? 19.211 4.160 -40.918 1.00 94.69 82 GLY A CA 1
ATOM 625 C C . GLY A 1 82 ? 20.031 2.894 -41.178 1.00 94.69 82 GLY A C 1
ATOM 626 O O . GLY A 1 82 ? 20.575 2.719 -42.269 1.00 94.69 82 GLY A O 1
ATOM 627 N N . ALA A 1 83 ? 20.060 1.967 -40.218 1.00 94.94 83 ALA A N 1
ATOM 628 C CA . ALA A 1 83 ? 20.755 0.691 -40.365 1.00 94.94 83 ALA A CA 1
ATOM 629 C C . ALA A 1 83 ? 20.167 -0.160 -41.504 1.00 94.94 83 ALA A C 1
ATOM 631 O O . ALA A 1 83 ? 20.917 -0.710 -42.314 1.00 94.94 83 ALA A O 1
ATOM 632 N N . ALA A 1 84 ? 18.836 -0.222 -41.619 1.00 96.06 84 ALA A N 1
ATOM 633 C CA . ALA A 1 84 ? 18.159 -0.936 -42.699 1.00 96.06 84 ALA A CA 1
ATOM 634 C C . ALA A 1 84 ? 18.487 -0.344 -44.081 1.00 96.06 84 ALA A C 1
ATOM 636 O O . ALA A 1 84 ? 18.703 -1.094 -45.036 1.00 96.06 84 ALA A O 1
ATOM 637 N N . MET A 1 85 ? 18.585 0.986 -44.188 1.00 96.75 85 MET A N 1
ATOM 638 C CA . MET A 1 85 ? 18.949 1.665 -45.433 1.00 96.75 85 MET A CA 1
ATOM 639 C C . MET A 1 85 ? 20.391 1.348 -45.851 1.00 96.75 85 MET A C 1
ATOM 641 O O . MET A 1 85 ? 20.623 0.962 -46.997 1.00 96.75 85 MET A O 1
ATOM 645 N N . ILE A 1 86 ? 21.350 1.436 -44.921 1.00 96.94 86 ILE A N 1
ATOM 646 C CA . ILE A 1 86 ? 22.759 1.090 -45.181 1.00 96.94 86 ILE A CA 1
ATOM 647 C C . ILE A 1 86 ? 22.874 -0.374 -45.621 1.00 96.94 86 ILE A C 1
ATOM 649 O O . ILE A 1 86 ? 23.533 -0.680 -46.617 1.00 96.94 86 ILE A O 1
ATOM 653 N N . PHE A 1 87 ? 22.188 -1.276 -44.917 1.00 96.50 87 PHE A N 1
ATOM 654 C CA . PHE A 1 87 ? 22.176 -2.699 -45.242 1.00 96.50 87 PHE A CA 1
ATOM 655 C C . PHE A 1 87 ? 21.568 -2.976 -46.628 1.00 96.50 87 PHE A C 1
ATOM 657 O O . PHE A 1 87 ? 22.127 -3.746 -47.413 1.00 96.50 87 PHE A O 1
ATOM 664 N N . GLY A 1 88 ? 20.462 -2.307 -46.968 1.00 95.88 88 GLY A N 1
ATOM 665 C CA . GLY A 1 88 ? 19.826 -2.393 -48.283 1.00 95.88 88 GLY A CA 1
ATOM 666 C C . GLY A 1 88 ? 20.741 -1.920 -49.417 1.00 95.88 88 GLY A C 1
ATOM 667 O O . GLY A 1 88 ? 20.908 -2.635 -50.408 1.00 9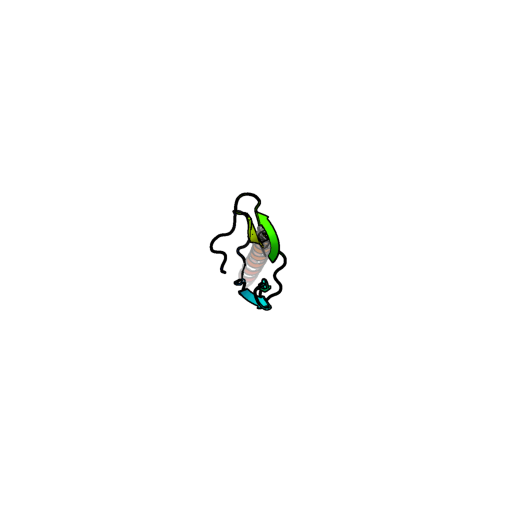5.88 88 GLY A O 1
ATOM 668 N N . CYS A 1 89 ? 21.399 -0.769 -49.248 1.00 95.25 89 CYS A N 1
ATOM 669 C CA . CYS A 1 89 ? 22.374 -0.246 -50.208 1.00 95.25 89 CYS A CA 1
ATOM 670 C C . CYS A 1 89 ? 23.552 -1.209 -50.409 1.00 95.25 89 CYS A C 1
ATOM 672 O O . CYS A 1 89 ? 23.932 -1.493 -51.546 1.00 95.25 89 CYS A O 1
ATOM 674 N N . ALA A 1 90 ? 24.095 -1.766 -49.323 1.00 94.75 90 ALA A N 1
ATOM 675 C CA . ALA A 1 90 ? 25.182 -2.739 -49.390 1.00 94.75 90 ALA A CA 1
ATOM 676 C C . ALA A 1 90 ? 24.769 -4.014 -50.149 1.00 94.75 90 ALA A C 1
ATOM 678 O O . ALA A 1 90 ? 25.516 -4.502 -51.002 1.00 94.75 90 ALA A O 1
ATOM 679 N N . MET A 1 91 ? 23.563 -4.536 -49.897 1.00 95.06 91 MET A N 1
ATOM 680 C CA . MET A 1 91 ? 23.036 -5.686 -50.638 1.00 95.06 91 MET A CA 1
ATOM 681 C C . MET A 1 91 ? 22.807 -5.381 -52.120 1.00 95.06 91 MET A C 1
ATOM 683 O O . MET A 1 91 ? 23.094 -6.230 -52.966 1.00 95.06 91 MET A O 1
ATOM 687 N N . TRP A 1 92 ? 22.314 -4.187 -52.451 1.00 93.69 92 TRP A N 1
ATOM 688 C CA . TRP A 1 92 ? 22.087 -3.780 -53.836 1.00 93.69 92 TRP A CA 1
ATOM 689 C C . TRP A 1 92 ? 23.398 -3.662 -54.622 1.00 93.69 92 TRP A C 1
ATOM 691 O O . TRP A 1 92 ? 23.518 -4.242 -55.702 1.00 93.69 92 TRP A O 1
ATOM 701 N N . LEU A 1 93 ? 24.416 -3.018 -54.045 1.00 93.81 93 LEU A N 1
ATOM 702 C CA . LEU A 1 93 ? 25.751 -2.929 -54.644 1.00 93.81 93 LEU A CA 1
ATOM 703 C C . LEU A 1 93 ? 26.397 -4.312 -54.805 1.00 93.81 93 LEU A C 1
ATOM 705 O O . LEU A 1 93 ? 26.962 -4.616 -55.854 1.00 93.81 93 LEU A O 1
ATOM 709 N N . ARG A 1 94 ? 26.249 -5.198 -53.810 1.00 91.06 94 ARG A N 1
ATOM 710 C CA . ARG A 1 94 ? 26.740 -6.583 -53.889 1.00 91.06 94 ARG A CA 1
ATOM 711 C C . ARG A 1 94 ? 26.069 -7.389 -55.002 1.00 91.06 94 ARG A C 1
ATOM 713 O O . ARG A 1 94 ? 26.730 -8.225 -55.607 1.00 91.06 94 ARG A O 1
ATOM 720 N N . ARG A 1 95 ? 24.773 -7.180 -55.254 1.00 90.94 95 ARG A N 1
ATOM 721 C CA . ARG A 1 95 ? 24.058 -7.837 -56.362 1.00 90.94 95 ARG A CA 1
ATOM 722 C C . ARG A 1 95 ? 24.499 -7.328 -57.729 1.00 90.94 95 ARG A C 1
ATOM 724 O O . ARG A 1 95 ? 24.414 -8.085 -58.678 1.00 90.94 95 ARG A O 1
ATOM 731 N N . ARG A 1 96 ? 24.930 -6.068 -57.825 1.00 88.75 96 ARG A N 1
ATOM 732 C CA . ARG A 1 96 ? 25.359 -5.445 -59.084 1.00 88.75 96 ARG A CA 1
ATOM 733 C C . ARG A 1 96 ? 26.807 -5.774 -59.458 1.00 88.75 96 ARG A C 1
ATOM 735 O O . ARG A 1 96 ? 27.136 -5.779 -60.636 1.00 88.75 96 ARG A O 1
ATOM 742 N N . ASN A 1 97 ? 27.652 -6.027 -58.459 1.00 77.50 97 ASN A N 1
ATOM 743 C CA . ASN A 1 97 ? 29.063 -6.391 -58.638 1.00 77.50 97 ASN A CA 1
ATOM 744 C C . ASN A 1 97 ? 29.294 -7.915 -58.707 1.00 77.50 97 ASN A C 1
ATOM 746 O O . ASN A 1 97 ? 30.438 -8.364 -58.635 1.00 77.50 97 ASN A O 1
ATOM 750 N N . LYS A 1 98 ? 28.220 -8.702 -58.786 1.00 57.75 98 LYS A N 1
ATOM 751 C CA . LYS A 1 98 ? 28.226 -10.125 -59.130 1.00 57.75 98 LYS A CA 1
ATOM 752 C C . LYS A 1 98 ? 27.637 -10.286 -60.519 1.00 57.75 98 LYS A C 1
ATOM 754 O O . LYS A 1 98 ? 28.127 -11.185 -61.228 1.00 57.75 98 LYS A O 1
#

Sequence (98 aa):
MVETKAPEGYELLPQPVDIQLTFDGDTPKMNASNQANFPGVELIQREQPSVGEKIWVIQVADVRRGELPQAGGRGVGLFVLGAAMIFGCAMWLRRRNK

Radius of gyration: 29.58 Å; chains: 1; bounding box: 50×22×89 Å

Foldseek 3Di:
DAFPDDDPQWDGDPWDKDWDWDDDDPRIDIDIDTPPPPPAWDWDWDQDPVPNDIDIDTTGDTHGDDDDPPDPDPVVVVVVVVVVVVVVVVVVVVVVVD

Organism: NCBI:txid35755

InterPro domains:
  IPR013783 Immunoglobulin-like fold [G3DSA:2.60.40.10] (1-38)

pLDDT: mean 80.94, std 9.73, range [57.75, 96.94]